Protein AF-A0A498F2D4-F1 (afdb_monomer_lite)

Secondary structure (DSSP, 8-state):
-PEEEEEEEEEEE-SSEEEEEEEEEEE-TTT--EEEEEEEEEEEE-B-TTS-B-PPPP----HHHHHHHHHHHHHHS-----

Foldseek 3Di:
DWDKD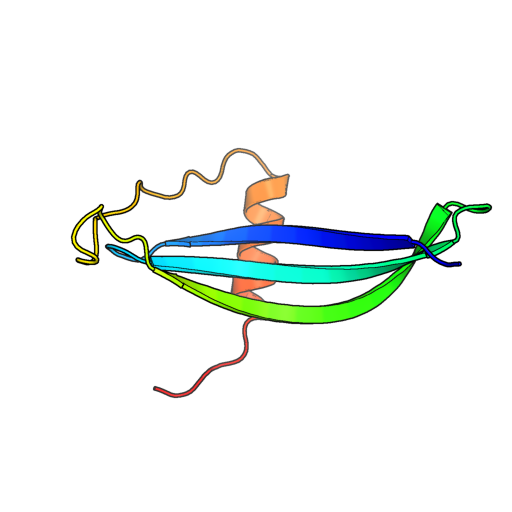KDKDFLADDQFKTKMKIWIWTADPVPRDTDTDDIDIDIDGDADPVRHGHGDDGDDQDDDVSVVVNVVCVVPPDPPDD

Sequence (82 aa):
GDTCVVESYVYAVGRTSLRTRIRAYRESPRTGERELTTESYFVFVAVDADGNPTPVPELEVAGERCRELRDEALAAEPDEGR

Structure (mmCIF, N/CA/C/O backbone):
data_AF-A0A498F2D4-F1
#
_entry.id   AF-A0A498F2D4-F1
#
loop_
_atom_site.group_PDB
_atom_site.id
_atom_site.type_symbol
_atom_site.label_atom_id
_atom_site.label_alt_id
_atom_site.label_comp_id
_atom_site.label_asym_id
_atom_site.label_entity_id
_atom_site.label_seq_id
_atom_site.pdbx_PDB_ins_code
_atom_site.Cartn_x
_atom_site.Cartn_y
_atom_site.Cartn_z
_atom_site.occupancy
_atom_site.B_iso_or_equiv
_atom_site.auth_seq_id
_atom_site.auth_comp_id
_atom_site.auth_asym_id
_atom_site.auth_atom_id
_atom_site.pdbx_PDB_model_num
ATOM 1 N N . GLY A 1 1 ? -0.363 5.382 -27.782 1.00 77.25 1 GLY A N 1
ATOM 2 C CA . GLY A 1 1 ? -0.706 5.713 -26.393 1.00 77.25 1 GLY A CA 1
ATOM 3 C C . GLY A 1 1 ? 0.210 4.923 -25.501 1.00 77.25 1 GLY A C 1
ATOM 4 O O . GLY A 1 1 ? 0.584 3.824 -25.900 1.00 77.25 1 GLY A O 1
ATOM 5 N N . ASP A 1 2 ? 0.582 5.493 -24.365 1.00 85.56 2 ASP A N 1
ATOM 6 C CA . ASP A 1 2 ? 1.364 4.801 -23.340 1.00 85.56 2 ASP A CA 1
ATOM 7 C C . ASP A 1 2 ? 0.421 4.186 -22.300 1.00 85.56 2 ASP A C 1
ATOM 9 O O . ASP A 1 2 ? -0.710 4.656 -22.139 1.00 85.56 2 ASP A O 1
ATOM 13 N N . THR A 1 3 ? 0.873 3.139 -21.612 1.00 95.38 3 THR A N 1
ATOM 14 C CA . THR A 1 3 ? 0.110 2.489 -20.540 1.00 95.38 3 THR A CA 1
ATOM 15 C C . THR A 1 3 ? 0.462 3.143 -19.206 1.00 95.38 3 THR A C 1
ATOM 17 O O . THR A 1 3 ? 1.635 3.353 -18.909 1.00 95.38 3 THR A O 1
ATOM 20 N N . CYS A 1 4 ? -0.541 3.461 -18.385 1.00 96.12 4 CYS A N 1
ATOM 21 C CA . CYS A 1 4 ? -0.318 3.836 -16.990 1.00 96.12 4 CYS A CA 1
ATOM 22 C C . CYS A 1 4 ? -0.390 2.575 -16.125 1.00 96.12 4 CYS A C 1
ATOM 24 O O . CYS A 1 4 ? -1.436 1.926 -16.074 1.00 96.12 4 CYS A O 1
ATOM 26 N N . VAL A 1 5 ? 0.712 2.231 -15.461 1.00 96.88 5 VAL A N 1
ATOM 27 C CA . VAL A 1 5 ? 0.768 1.135 -14.489 1.00 96.88 5 VAL A CA 1
ATOM 28 C C . VAL A 1 5 ? 0.773 1.743 -13.098 1.00 96.88 5 VAL A C 1
ATOM 30 O O . VAL A 1 5 ? 1.625 2.570 -12.787 1.00 96.88 5 VAL A O 1
ATOM 33 N N . VAL A 1 6 ? -0.169 1.329 -12.257 1.00 97.00 6 VAL A N 1
ATOM 34 C CA . VAL A 1 6 ? -0.231 1.755 -10.859 1.00 97.00 6 VAL A CA 1
ATOM 35 C C . VAL A 1 6 ? 0.077 0.559 -9.979 1.00 97.00 6 VAL A C 1
ATOM 37 O O . VAL A 1 6 ? -0.607 -0.460 -10.043 1.00 97.00 6 VAL A O 1
ATOM 40 N N . GLU A 1 7 ? 1.100 0.70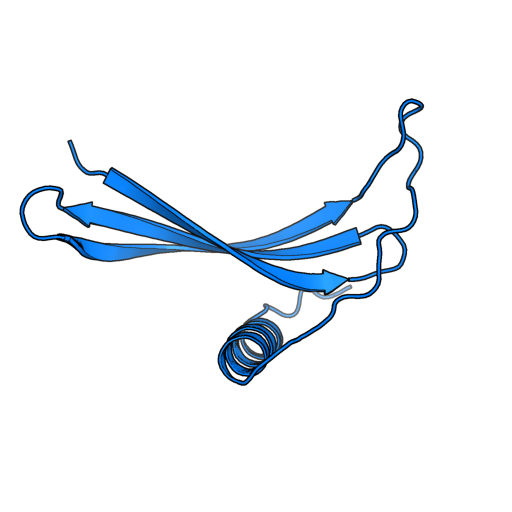0 -9.147 1.00 96.62 7 GLU A N 1
ATOM 41 C CA . GLU A 1 7 ? 1.436 -0.260 -8.106 1.00 96.62 7 GLU A CA 1
ATOM 42 C C . GLU A 1 7 ? 1.120 0.362 -6.750 1.00 96.62 7 GLU A C 1
ATOM 44 O O . GLU A 1 7 ? 1.523 1.490 -6.458 1.00 96.62 7 GLU A O 1
ATOM 49 N N . SER A 1 8 ? 0.395 -0.370 -5.910 1.00 96.94 8 SER A N 1
ATOM 50 C CA . SER A 1 8 ? 0.049 0.089 -4.572 1.00 96.94 8 SER A CA 1
ATOM 51 C C . SER A 1 8 ? 0.084 -1.041 -3.559 1.00 96.94 8 SER A C 1
ATOM 53 O O . SER A 1 8 ? -0.112 -2.211 -3.889 1.00 96.94 8 SER A O 1
ATOM 55 N N . TYR A 1 9 ? 0.370 -0.678 -2.313 1.00 97.31 9 TYR A N 1
ATOM 56 C CA . TYR A 1 9 ? 0.381 -1.612 -1.197 1.00 97.31 9 TYR A CA 1
ATOM 57 C C . TYR A 1 9 ? 0.132 -0.887 0.128 1.00 97.31 9 TYR A C 1
ATOM 59 O O . TYR A 1 9 ? 0.541 0.263 0.321 1.00 97.31 9 TYR A O 1
ATOM 67 N N . VAL A 1 10 ? -0.544 -1.576 1.048 1.00 97.44 10 VAL A N 1
ATOM 68 C CA . VAL A 1 10 ? -0.755 -1.114 2.424 1.00 97.44 10 VAL A CA 1
ATOM 69 C C . VAL A 1 10 ? 0.504 -1.417 3.232 1.00 97.44 10 VAL A C 1
ATOM 71 O O . VAL A 1 10 ? 0.977 -2.551 3.227 1.00 97.44 10 VAL A O 1
ATOM 74 N N . TYR A 1 11 ? 1.048 -0.418 3.927 1.00 97.25 11 TYR A N 1
ATOM 75 C CA . TYR A 1 11 ? 2.255 -0.576 4.757 1.00 97.25 11 TYR A CA 1
ATOM 76 C C . TYR A 1 11 ? 1.997 -0.368 6.254 1.00 97.25 11 TYR A C 1
ATOM 78 O O . TYR A 1 11 ? 2.820 -0.762 7.085 1.00 97.25 11 TYR A O 1
ATOM 86 N N . ALA A 1 12 ? 0.852 0.213 6.620 1.00 96.94 12 ALA A N 1
ATOM 87 C CA . ALA A 1 12 ? 0.419 0.335 8.005 1.00 96.94 12 ALA A CA 1
ATOM 88 C C . ALA A 1 12 ? -1.107 0.462 8.108 1.00 96.94 12 ALA A C 1
ATOM 90 O O . ALA A 1 12 ? -1.771 0.925 7.181 1.00 96.94 12 ALA A O 1
ATOM 91 N N . VAL A 1 13 ? -1.654 0.068 9.258 1.00 97.75 13 VAL A N 1
ATOM 92 C CA . VAL A 1 13 ? -3.084 0.166 9.570 1.00 97.75 13 VAL A CA 1
ATOM 93 C C . VAL A 1 13 ? -3.284 0.842 10.923 1.00 97.75 13 VAL A C 1
ATOM 95 O O . VAL A 1 13 ? -2.525 0.608 11.863 1.00 97.75 13 VAL A O 1
ATOM 98 N N . GLY A 1 14 ? -4.278 1.724 11.001 1.00 96.19 14 GLY A N 1
ATOM 99 C CA . GLY A 1 14 ? -4.814 2.250 12.252 1.00 96.19 14 GLY A CA 1
ATOM 100 C C . GLY A 1 14 ? -6.015 1.424 12.712 1.00 96.19 14 GLY A C 1
ATOM 101 O O . GLY A 1 14 ? -6.256 0.328 12.219 1.00 96.19 14 GLY A O 1
ATOM 102 N N . ARG A 1 15 ? -6.832 1.968 13.624 1.00 97.31 15 ARG A N 1
ATOM 103 C CA . ARG A 1 15 ? -8.064 1.284 14.061 1.00 97.31 15 ARG A CA 1
ATOM 104 C C . ARG A 1 15 ? -9.053 1.104 12.909 1.00 97.31 15 ARG A C 1
ATOM 106 O O . ARG A 1 15 ? -9.634 0.039 12.781 1.00 97.31 15 ARG A O 1
ATOM 113 N N . THR A 1 16 ? -9.266 2.148 12.110 1.00 98.25 16 THR A N 1
ATOM 114 C CA . THR A 1 16 ? -10.250 2.178 11.010 1.00 98.25 16 THR A CA 1
ATOM 115 C C . THR A 1 16 ? -9.634 2.658 9.696 1.00 98.25 16 THR A C 1
ATOM 117 O O . THR A 1 16 ? -10.360 2.952 8.751 1.00 98.25 16 THR A O 1
ATOM 120 N N . SER A 1 17 ? -8.310 2.823 9.640 1.00 97.50 17 SER A N 1
ATOM 121 C CA . SER A 1 17 ? -7.617 3.461 8.521 1.00 97.50 17 SER A CA 1
ATOM 122 C C . SER A 1 17 ? -6.481 2.610 7.966 1.00 97.50 17 SER A C 1
ATOM 124 O O . SER A 1 17 ? -5.886 1.808 8.683 1.00 97.50 17 SER A O 1
ATOM 126 N N . LEU A 1 18 ? -6.172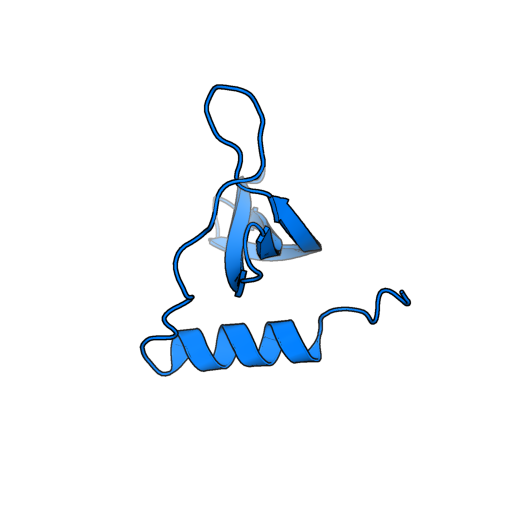 2.806 6.686 1.00 97.31 18 LEU A N 1
ATOM 127 C CA . LEU A 1 18 ? -5.102 2.133 5.953 1.00 97.31 18 LEU A CA 1
ATOM 128 C C . LEU A 1 18 ? -4.146 3.186 5.395 1.00 97.31 18 LEU A C 1
ATOM 130 O O . LEU A 1 18 ? -4.584 4.103 4.700 1.00 97.31 18 LEU A O 1
ATOM 134 N N . ARG A 1 19 ? -2.847 3.037 5.651 1.00 97.50 19 ARG A N 1
ATOM 135 C CA . ARG A 1 19 ? -1.792 3.836 5.019 1.00 97.50 19 ARG A CA 1
ATOM 136 C C . ARG A 1 19 ? -1.262 3.074 3.808 1.00 97.50 19 ARG A C 1
ATOM 138 O O . ARG A 1 19 ? -0.815 1.931 3.937 1.00 97.50 19 ARG A O 1
ATOM 145 N N . THR A 1 20 ? -1.370 3.685 2.633 1.00 97.69 20 THR A N 1
ATOM 146 C CA . THR A 1 20 ? -1.088 3.055 1.336 1.00 97.69 20 THR A CA 1
ATOM 147 C C . THR A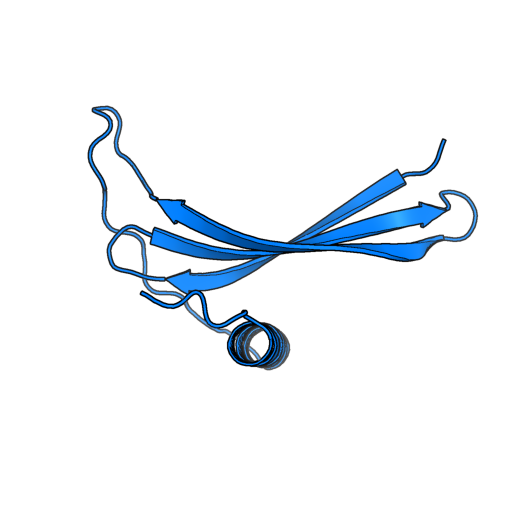 1 20 ? -0.080 3.883 0.561 1.00 97.69 20 THR A C 1
ATOM 149 O O . THR A 1 20 ? -0.275 5.086 0.393 1.00 97.69 20 THR A O 1
ATOM 152 N N . ARG A 1 21 ? 0.979 3.244 0.060 1.00 97.69 21 ARG A N 1
ATOM 153 C CA . ARG A 1 21 ? 1.898 3.879 -0.888 1.00 97.69 21 ARG A CA 1
ATOM 154 C C . ARG A 1 21 ? 1.435 3.545 -2.295 1.00 97.69 21 ARG A C 1
ATOM 156 O O . ARG A 1 21 ? 1.100 2.394 -2.573 1.00 97.69 21 ARG A O 1
ATOM 163 N N . ILE A 1 22 ? 1.405 4.546 -3.164 1.00 97.62 22 ILE A N 1
ATOM 164 C CA . ILE A 1 22 ? 0.971 4.418 -4.554 1.00 97.62 22 ILE A CA 1
ATOM 165 C C . ILE A 1 22 ? 2.086 4.949 -5.449 1.00 97.62 22 ILE A C 1
ATOM 167 O O . ILE A 1 22 ? 2.564 6.064 -5.245 1.00 97.62 22 ILE A O 1
ATOM 171 N N . ARG A 1 23 ? 2.494 4.152 -6.438 1.00 97.31 23 ARG A N 1
ATOM 172 C CA . ARG A 1 23 ? 3.495 4.503 -7.449 1.00 97.31 23 ARG A CA 1
ATOM 173 C C . ARG A 1 23 ? 2.873 4.349 -8.828 1.00 97.31 23 ARG A C 1
ATOM 175 O O . ARG A 1 23 ? 2.368 3.278 -9.161 1.00 97.31 23 ARG A O 1
ATOM 182 N N . ALA A 1 24 ? 2.888 5.420 -9.611 1.00 97.75 24 ALA A N 1
ATOM 183 C CA . ALA A 1 24 ? 2.399 5.415 -10.979 1.00 97.75 24 ALA A CA 1
ATOM 184 C C . ALA A 1 24 ? 3.577 5.460 -11.951 1.00 97.75 24 ALA A C 1
ATOM 186 O O . ALA A 1 24 ? 4.507 6.253 -11.798 1.00 97.75 24 ALA A O 1
ATOM 187 N N . TYR A 1 25 ? 3.512 4.609 -12.965 1.00 97.81 25 TYR A N 1
ATOM 188 C CA . TYR A 1 25 ? 4.530 4.460 -13.988 1.00 97.81 25 TYR A CA 1
ATOM 189 C C . TYR A 1 25 ? 3.921 4.687 -15.362 1.00 97.81 25 TYR A C 1
ATOM 191 O O . TYR A 1 25 ? 2.810 4.238 -15.655 1.00 97.81 25 TYR A O 1
ATOM 199 N N . ARG A 1 26 ? 4.691 5.328 -16.233 1.00 97.19 26 ARG A N 1
ATOM 200 C CA . ARG A 1 26 ? 4.466 5.287 -17.673 1.00 97.19 26 ARG A CA 1
ATOM 201 C C . ARG A 1 26 ? 5.166 4.046 -18.214 1.00 97.19 26 ARG A C 1
ATOM 203 O O . ARG A 1 26 ? 6.365 3.887 -18.010 1.00 97.19 26 ARG A O 1
ATOM 210 N N . GLU A 1 27 ? 4.429 3.186 -18.901 1.00 97.31 27 GLU A N 1
ATOM 211 C CA . GLU A 1 27 ? 4.944 1.969 -19.524 1.00 97.31 27 GLU A CA 1
ATOM 212 C C . GLU A 1 27 ? 4.804 2.042 -21.050 1.00 97.31 27 GLU A C 1
ATOM 214 O O . GLU A 1 27 ? 3.727 2.335 -21.583 1.00 97.31 27 GLU A O 1
ATOM 219 N N . SER A 1 28 ? 5.900 1.755 -21.757 1.00 95.06 28 SER A N 1
ATOM 220 C CA . SER A 1 28 ? 5.906 1.578 -23.211 1.00 95.06 28 SER A CA 1
ATOM 221 C C . SER A 1 28 ? 5.293 0.219 -23.571 1.00 95.06 28 SER A C 1
ATOM 223 O O . SER A 1 28 ? 5.902 -0.813 -23.284 1.00 95.06 28 SER A O 1
ATOM 225 N N . PRO A 1 29 ? 4.155 0.159 -24.289 1.00 90.00 29 PRO A N 1
ATOM 226 C CA . PRO A 1 29 ? 3.500 -1.117 -24.597 1.00 90.00 29 PRO A CA 1
ATOM 227 C C . PRO A 1 29 ? 4.310 -2.024 -25.534 1.00 90.00 29 PRO A C 1
ATOM 229 O O . PRO A 1 29 ? 4.006 -3.204 -25.674 1.00 90.00 29 PRO A O 1
ATOM 232 N N . ARG A 1 30 ? 5.300 -1.462 -26.242 1.00 93.00 30 ARG A N 1
ATOM 233 C CA . ARG A 1 30 ? 6.118 -2.194 -27.221 1.00 93.00 30 ARG A CA 1
ATOM 234 C C . ARG A 1 30 ? 7.373 -2.800 -26.605 1.00 93.00 30 ARG A C 1
ATOM 236 O O . ARG A 1 30 ? 7.812 -3.844 -27.071 1.00 93.00 30 ARG A O 1
ATOM 243 N N . THR A 1 31 ? 7.961 -2.125 -25.618 1.00 94.31 31 THR A N 1
ATOM 244 C CA . THR A 1 31 ? 9.242 -2.521 -25.006 1.00 94.31 31 THR A CA 1
ATOM 245 C C . THR A 1 31 ? 9.080 -3.029 -23.576 1.00 94.31 31 THR A C 1
ATOM 247 O O . THR A 1 31 ? 9.947 -3.748 -23.097 1.00 94.31 31 THR A O 1
ATOM 250 N N . GLY A 1 32 ? 7.981 -2.685 -22.898 1.00 92.25 32 GLY A N 1
ATOM 251 C CA . GLY A 1 32 ? 7.767 -2.974 -21.478 1.00 92.25 32 GLY A CA 1
ATOM 252 C C . GLY A 1 32 ? 8.573 -2.076 -20.535 1.00 92.25 32 GLY A C 1
ATOM 253 O O . GLY A 1 32 ? 8.536 -2.276 -19.325 1.00 92.25 32 GLY A O 1
ATOM 254 N N . GLU A 1 33 ? 9.307 -1.090 -21.059 1.00 95.38 33 GLU A N 1
ATOM 255 C CA . GLU A 1 33 ? 10.071 -0.151 -20.237 1.00 95.38 33 GLU A CA 1
ATOM 256 C C . GLU A 1 33 ? 9.131 0.714 -19.397 1.00 95.38 33 GLU A C 1
ATOM 258 O O . GLU A 1 33 ? 8.153 1.259 -19.919 1.00 95.38 33 GLU A O 1
ATOM 263 N N . ARG A 1 34 ? 9.454 0.842 -18.104 1.00 96.00 34 ARG A N 1
ATOM 264 C CA . ARG A 1 34 ? 8.694 1.612 -17.115 1.00 96.00 34 ARG A CA 1
ATOM 265 C C . ARG A 1 34 ? 9.506 2.785 -16.594 1.00 96.00 34 ARG A C 1
ATOM 267 O O . ARG A 1 34 ? 10.655 2.620 -16.194 1.00 96.00 34 ARG A O 1
ATOM 274 N N . GLU A 1 35 ? 8.863 3.939 -16.514 1.00 96.62 35 GLU A N 1
ATOM 275 C CA . GLU A 1 35 ? 9.400 5.158 -15.913 1.00 96.62 35 GLU A CA 1
ATOM 276 C C . GLU A 1 35 ? 8.454 5.623 -14.802 1.00 96.62 35 GLU A C 1
ATOM 278 O O . GLU A 1 35 ? 7.252 5.766 -15.040 1.00 96.62 35 GLU A O 1
ATOM 283 N N . LEU A 1 36 ? 8.971 5.825 -13.583 1.00 97.06 36 LEU A N 1
ATOM 284 C CA . LEU A 1 36 ? 8.179 6.351 -12.466 1.00 97.06 36 LEU A CA 1
ATOM 285 C C . LEU A 1 36 ? 7.794 7.801 -12.768 1.00 97.06 36 LEU A C 1
ATOM 287 O O . LEU A 1 36 ? 8.665 8.637 -12.988 1.00 97.06 36 LEU A O 1
ATOM 291 N N . THR A 1 37 ? 6.500 8.102 -12.750 1.00 97.00 37 THR A N 1
ATOM 292 C CA . THR A 1 37 ? 5.991 9.451 -13.029 1.00 97.00 37 THR A CA 1
ATOM 293 C C . THR A 1 37 ? 5.629 10.194 -11.756 1.00 97.00 37 THR A C 1
ATOM 295 O O . THR A 1 37 ? 5.896 11.387 -11.634 1.00 97.00 37 THR A O 1
ATOM 298 N N . THR A 1 38 ? 5.014 9.503 -10.799 1.00 95.12 38 THR A N 1
ATOM 299 C CA . THR A 1 38 ? 4.636 10.081 -9.514 1.00 95.12 38 THR A CA 1
ATOM 300 C C . THR A 1 38 ? 4.517 9.001 -8.450 1.00 95.12 38 THR A C 1
ATOM 302 O O . THR A 1 38 ? 4.186 7.846 -8.733 1.00 95.12 38 THR A O 1
ATOM 305 N N . GLU A 1 39 ? 4.779 9.394 -7.211 1.00 95.94 39 GLU A N 1
ATOM 306 C CA . GLU A 1 39 ? 4.523 8.588 -6.031 1.00 95.94 39 GLU A CA 1
ATOM 307 C C . GLU A 1 39 ? 3.824 9.421 -4.963 1.00 95.94 39 GLU A C 1
ATOM 309 O O . GLU A 1 39 ? 3.930 10.649 -4.932 1.00 95.94 39 GLU A O 1
ATOM 314 N N . SER A 1 40 ? 3.053 8.758 -4.109 1.00 96.06 40 SER A N 1
ATOM 315 C CA . SER A 1 40 ? 2.267 9.420 -3.072 1.00 96.06 40 SER A CA 1
ATOM 316 C C . SER A 1 40 ? 1.901 8.457 -1.946 1.00 96.06 40 SER A C 1
ATOM 318 O O . SER A 1 40 ? 1.859 7.236 -2.135 1.00 96.06 40 SER A O 1
ATOM 320 N N . TYR A 1 41 ? 1.584 9.031 -0.787 1.00 96.56 41 TYR A N 1
ATOM 321 C CA . TYR A 1 41 ? 1.150 8.330 0.418 1.00 96.56 41 TYR A CA 1
ATOM 322 C C . TYR A 1 41 ? -0.282 8.750 0.736 1.00 96.56 41 TYR A C 1
ATOM 324 O O . TYR A 1 41 ? -0.599 9.935 0.749 1.00 96.56 41 TYR A O 1
ATOM 332 N N . PHE A 1 42 ? -1.162 7.773 0.930 1.00 96.00 42 PHE A N 1
ATOM 333 C CA . PHE A 1 42 ? -2.588 7.998 1.140 1.00 96.00 42 PHE A CA 1
ATOM 334 C C . PHE A 1 42 ? -3.052 7.355 2.440 1.00 96.00 42 PHE A C 1
ATOM 336 O O . PHE A 1 42 ? -2.659 6.230 2.763 1.00 96.00 42 PHE A O 1
ATOM 343 N N . VAL A 1 43 ? -3.970 8.033 3.128 1.00 96.62 43 VAL A N 1
ATOM 344 C CA . VAL A 1 43 ? -4.743 7.467 4.235 1.00 96.62 43 VAL A CA 1
ATOM 345 C C . VAL A 1 43 ? -6.167 7.208 3.757 1.00 96.62 43 VAL A C 1
ATOM 347 O O . VAL A 1 43 ? -6.904 8.134 3.431 1.00 96.62 43 VAL A O 1
ATOM 350 N N . PHE A 1 44 ? -6.566 5.941 3.741 1.00 97.00 44 PHE A N 1
ATOM 351 C CA . PHE A 1 44 ? -7.949 5.530 3.509 1.00 97.00 44 PHE A CA 1
ATOM 352 C C . PHE A 1 44 ? -8.631 5.220 4.839 1.00 97.00 44 PHE A C 1
ATOM 354 O O . PHE A 1 44 ? -7.972 4.774 5.775 1.00 97.00 44 PHE A O 1
ATOM 361 N N . VAL A 1 45 ? -9.947 5.420 4.926 1.00 98.12 45 VAL A N 1
ATOM 362 C CA . VAL A 1 45 ? -10.759 5.082 6.107 1.00 98.12 45 VAL A CA 1
ATOM 363 C C . VAL A 1 45 ? -11.851 4.105 5.689 1.00 98.12 45 VAL A C 1
ATOM 365 O O . VAL A 1 45 ? -12.587 4.371 4.741 1.00 98.12 45 VAL A O 1
ATOM 368 N N . ALA A 1 46 ? -11.950 2.975 6.386 1.00 97.81 46 ALA A N 1
ATOM 369 C CA . ALA A 1 46 ? -13.030 2.020 6.193 1.00 97.81 46 ALA A CA 1
ATOM 370 C C . ALA A 1 46 ? -14.315 2.548 6.839 1.00 97.81 46 ALA A C 1
ATOM 372 O O . ALA A 1 46 ? -14.302 2.971 7.997 1.00 97.81 46 ALA A O 1
ATOM 373 N N . VAL A 1 47 ? -15.420 2.490 6.099 1.00 97.94 47 VAL A N 1
ATOM 374 C CA . VAL A 1 47 ? -16.750 2.921 6.549 1.00 97.94 47 VAL A CA 1
ATOM 375 C C . VAL A 1 47 ? -17.775 1.809 6.334 1.00 97.94 47 VAL A C 1
ATOM 377 O O . VAL A 1 47 ? -17.634 1.011 5.405 1.00 97.94 47 VAL A O 1
ATOM 380 N N . ASP A 1 48 ? -18.775 1.731 7.208 1.00 97.00 48 ASP A N 1
ATOM 381 C CA . ASP A 1 48 ? -19.922 0.834 7.054 1.00 97.00 48 ASP A CA 1
ATOM 382 C C . ASP A 1 48 ? -20.995 1.414 6.1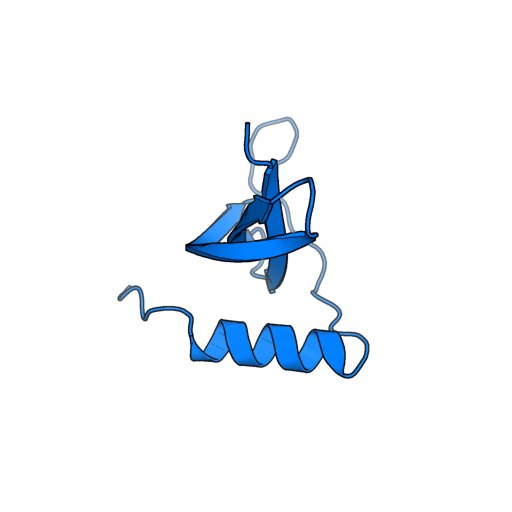08 1.00 97.00 48 ASP A C 1
ATOM 384 O O . ASP A 1 48 ? -20.811 2.466 5.491 1.00 97.00 48 ASP A O 1
ATOM 388 N N . ALA A 1 49 ? -22.122 0.709 5.963 1.00 97.38 49 ALA A N 1
ATOM 389 C CA . ALA A 1 49 ? -23.223 1.121 5.088 1.00 97.38 49 ALA A CA 1
ATOM 390 C C . ALA A 1 49 ? -23.894 2.440 5.519 1.00 97.38 49 ALA A C 1
ATOM 392 O O . ALA A 1 49 ? -24.476 3.124 4.679 1.00 97.38 49 ALA A O 1
ATOM 393 N N . ASP A 1 50 ? -23.783 2.802 6.799 1.00 97.00 50 ASP A N 1
ATOM 394 C CA . ASP A 1 50 ? -24.316 4.040 7.370 1.00 97.00 50 ASP A CA 1
ATOM 395 C C . ASP A 1 50 ? -23.283 5.185 7.320 1.00 97.00 50 ASP A C 1
ATOM 397 O O . ASP A 1 50 ? -23.567 6.311 7.733 1.00 97.00 50 ASP A O 1
ATOM 401 N N . GLY A 1 51 ? -22.082 4.916 6.794 1.00 96.31 51 GLY A N 1
ATOM 402 C CA . GLY A 1 51 ? -20.986 5.873 6.678 1.00 96.31 51 GLY A CA 1
ATOM 403 C C . GLY A 1 51 ? -20.144 6.030 7.947 1.00 96.31 51 GLY A C 1
ATOM 404 O O . GLY A 1 51 ? -19.309 6.936 8.004 1.00 96.31 51 GLY A O 1
ATOM 405 N N . ASN A 1 52 ? -20.319 5.177 8.963 1.00 97.81 52 ASN A N 1
ATOM 406 C CA . ASN A 1 52 ? -19.538 5.257 10.198 1.00 97.81 52 ASN A CA 1
ATOM 407 C C . ASN A 1 52 ? -18.189 4.532 10.056 1.00 97.81 52 ASN A C 1
ATOM 409 O O . ASN A 1 52 ? -18.132 3.459 9.450 1.00 97.81 52 ASN A O 1
ATOM 413 N N . PRO A 1 53 ? -17.092 5.055 10.645 1.00 98.06 53 PRO A N 1
ATOM 414 C CA . PRO A 1 53 ? -15.797 4.383 10.617 1.00 98.06 53 PRO A CA 1
ATOM 415 C C . PRO A 1 53 ? -15.839 3.000 11.278 1.00 98.06 53 PRO A C 1
ATOM 417 O O . PRO A 1 53 ? -16.145 2.878 12.468 1.00 98.06 53 PRO A O 1
ATOM 420 N N . THR A 1 54 ? -15.447 1.968 10.532 1.00 98.06 54 THR A N 1
ATOM 421 C CA . THR A 1 54 ? -15.444 0.575 11.000 1.00 98.06 54 THR A CA 1
ATOM 422 C C . THR A 1 54 ? -14.018 0.047 11.187 1.00 98.06 54 THR A C 1
ATOM 424 O O . THR A 1 54 ? -13.116 0.457 10.447 1.00 98.06 54 THR A O 1
ATOM 427 N N . PRO A 1 55 ? -13.759 -0.829 12.179 1.00 98.06 55 PRO A N 1
ATOM 428 C CA . PRO A 1 55 ? -12.442 -1.415 12.364 1.00 98.06 55 PRO A CA 1
ATOM 429 C C . PRO A 1 55 ? -11.930 -2.166 11.132 1.00 98.06 55 PRO A C 1
ATOM 431 O O . PRO A 1 55 ? -12.693 -2.860 10.460 1.00 98.06 55 PRO A O 1
ATOM 434 N N . VAL A 1 56 ? -10.627 -2.054 10.874 1.00 97.75 56 VAL A N 1
ATOM 435 C CA . VAL A 1 56 ? -9.927 -2.840 9.847 1.00 97.75 56 VAL A CA 1
ATOM 436 C C . VAL A 1 56 ? -9.135 -3.984 10.492 1.00 97.75 56 VAL A C 1
ATOM 438 O O . VAL A 1 56 ? -8.736 -3.860 11.652 1.00 97.75 56 VAL A O 1
ATOM 441 N N . PRO A 1 57 ? -8.898 -5.100 9.777 1.00 96.38 57 PRO A N 1
ATOM 442 C CA . PRO A 1 57 ? -8.017 -6.162 10.258 1.00 96.38 57 PRO A CA 1
ATOM 443 C C . PRO A 1 57 ? -6.584 -5.670 10.495 1.00 96.38 57 PRO A C 1
ATOM 445 O O . PRO A 1 57 ? -6.129 -4.714 9.862 1.00 96.38 57 PRO A O 1
ATOM 448 N N . GLU A 1 58 ? -5.855 -6.366 11.368 1.00 95.38 58 GLU A N 1
ATOM 449 C CA . GLU A 1 58 ? -4.418 -6.145 11.532 1.00 95.38 58 GLU A CA 1
ATOM 450 C C . GLU A 1 58 ? -3.662 -6.484 10.239 1.00 95.38 58 GLU A C 1
ATOM 452 O O . GLU A 1 58 ? -4.017 -7.414 9.510 1.00 95.38 58 GLU A O 1
ATOM 457 N N . LEU A 1 59 ? -2.606 -5.720 9.951 1.00 95.38 59 LEU A N 1
ATOM 458 C CA . LEU A 1 59 ? -1.779 -5.943 8.770 1.00 95.38 59 LEU A CA 1
ATOM 459 C C . LEU A 1 59 ? -0.781 -7.072 9.020 1.00 95.38 59 LEU A C 1
ATOM 461 O O . LEU A 1 59 ? 0.197 -6.896 9.749 1.00 95.38 59 LEU A O 1
ATOM 465 N N . GLU A 1 60 ? -0.981 -8.201 8.349 1.00 96.12 60 GLU A N 1
ATOM 466 C CA . GLU A 1 60 ? 0.018 -9.262 8.287 1.00 96.12 60 GLU A CA 1
ATOM 467 C C . GLU A 1 60 ? 1.090 -8.933 7.236 1.00 96.12 60 GLU A C 1
ATOM 469 O O . GLU A 1 60 ? 0.796 -8.706 6.062 1.00 96.12 60 GLU A O 1
ATOM 474 N N . VAL A 1 61 ? 2.359 -8.928 7.651 1.00 95.31 61 VAL A N 1
ATOM 475 C CA . VAL A 1 61 ? 3.511 -8.664 6.774 1.00 95.31 61 VAL A CA 1
ATOM 476 C C . VAL A 1 61 ? 4.260 -9.975 6.532 1.00 95.31 61 VAL A C 1
ATOM 478 O O . VAL A 1 61 ? 5.253 -10.285 7.197 1.00 95.31 61 VAL A O 1
ATOM 481 N N . ALA A 1 62 ? 3.750 -10.775 5.595 1.00 93.69 62 ALA A N 1
ATOM 482 C CA . ALA A 1 62 ? 4.259 -12.115 5.322 1.00 93.69 62 ALA A CA 1
ATOM 483 C C . ALA A 1 62 ? 5.402 -12.114 4.290 1.00 93.69 62 ALA A C 1
ATOM 485 O O . ALA A 1 62 ? 5.276 -11.598 3.183 1.00 93.69 62 ALA A O 1
ATOM 486 N N . GLY A 1 63 ? 6.519 -12.759 4.632 1.00 95.94 63 GLY A N 1
ATOM 487 C CA . GLY A 1 63 ? 7.669 -12.909 3.735 1.00 95.94 63 GLY A CA 1
ATOM 488 C C . GLY A 1 63 ? 8.607 -11.699 3.685 1.00 95.94 63 GLY A C 1
ATOM 489 O O . GLY A 1 63 ? 8.351 -10.645 4.261 1.00 95.94 63 GLY A O 1
ATOM 490 N N . GLU A 1 64 ? 9.746 -11.882 3.023 1.00 96.94 64 GLU A N 1
ATOM 491 C CA . GLU A 1 64 ? 10.806 -10.870 2.916 1.00 96.94 64 GLU A CA 1
ATOM 492 C C . GLU A 1 64 ? 10.351 -9.655 2.104 1.00 96.94 64 GLU A C 1
ATOM 494 O O . GLU A 1 64 ? 10.419 -8.529 2.589 1.00 96.94 64 GLU A O 1
ATOM 499 N N . ARG A 1 65 ? 9.748 -9.895 0.934 1.00 95.31 65 ARG A N 1
ATOM 500 C CA . ARG A 1 65 ? 9.283 -8.833 0.037 1.00 95.31 65 ARG A CA 1
ATOM 501 C C . ARG A 1 65 ? 8.314 -7.853 0.703 1.00 95.31 65 ARG A C 1
ATOM 503 O O . ARG A 1 65 ? 8.411 -6.649 0.484 1.00 95.31 65 ARG A O 1
ATOM 510 N N . CYS A 1 66 ? 7.373 -8.345 1.509 1.00 96.62 66 CYS A N 1
ATOM 511 C CA . CYS A 1 66 ? 6.419 -7.480 2.206 1.00 96.62 66 CYS A CA 1
ATOM 512 C C . CYS A 1 66 ? 7.093 -6.641 3.297 1.00 96.62 66 CYS A C 1
ATOM 514 O O . CYS A 1 66 ? 6.707 -5.489 3.487 1.00 96.62 66 CYS A O 1
ATOM 516 N N . ARG A 1 67 ? 8.103 -7.189 3.990 1.00 96.81 67 ARG A N 1
ATOM 517 C CA . ARG A 1 67 ? 8.876 -6.438 4.992 1.00 96.81 67 ARG A CA 1
ATOM 518 C C . ARG A 1 67 ? 9.665 -5.315 4.338 1.00 96.81 67 ARG A C 1
ATOM 520 O O . ARG A 1 67 ? 9.533 -4.180 4.769 1.00 96.81 67 ARG A O 1
ATOM 527 N N . GLU A 1 68 ? 10.370 -5.605 3.247 1.00 97.56 68 GLU A N 1
ATOM 528 C CA . GLU A 1 68 ? 11.104 -4.593 2.478 1.00 97.56 68 GLU A CA 1
ATOM 529 C C . GLU A 1 68 ? 10.193 -3.456 2.010 1.00 97.56 68 GLU A C 1
ATOM 531 O O . GLU A 1 68 ? 10.495 -2.289 2.235 1.00 97.56 68 GLU A O 1
ATOM 536 N N . LEU A 1 69 ? 9.053 -3.792 1.392 1.00 96.62 69 LEU A N 1
ATOM 537 C CA . LEU A 1 69 ? 8.096 -2.796 0.907 1.00 96.62 69 LEU A CA 1
ATOM 538 C C . LEU A 1 69 ? 7.570 -1.913 2.041 1.00 96.62 69 LEU A C 1
ATOM 540 O O . LEU A 1 69 ? 7.425 -0.699 1.861 1.00 96.62 69 LEU A O 1
ATOM 544 N N . ARG A 1 70 ? 7.281 -2.519 3.199 1.00 97.00 70 ARG A N 1
ATOM 545 C CA . ARG A 1 70 ? 6.825 -1.809 4.393 1.00 97.00 70 ARG A CA 1
ATOM 546 C C . ARG A 1 70 ? 7.907 -0.890 4.946 1.00 97.00 70 ARG A C 1
ATOM 548 O O . ARG A 1 70 ? 7.608 0.269 5.209 1.00 97.00 70 ARG A O 1
ATOM 555 N N . ASP A 1 71 ? 9.127 -1.383 5.107 1.00 96.69 71 ASP A N 1
ATOM 556 C CA . ASP A 1 71 ? 10.232 -0.614 5.678 1.00 96.69 71 ASP A CA 1
ATOM 557 C C . ASP A 1 71 ? 10.625 0.549 4.753 1.00 96.69 71 ASP A C 1
ATOM 559 O O . ASP A 1 71 ? 10.816 1.669 5.223 1.00 96.69 71 ASP A O 1
ATOM 563 N N . GLU A 1 72 ? 10.638 0.323 3.434 1.00 96.19 72 GLU A N 1
ATOM 564 C CA . GLU A 1 72 ? 10.842 1.370 2.426 1.00 96.19 72 GLU A CA 1
ATOM 565 C C . GLU A 1 72 ? 9.767 2.460 2.535 1.00 96.19 72 GLU A C 1
ATOM 567 O O . GLU A 1 72 ? 10.085 3.646 2.545 1.00 96.19 72 GLU A O 1
ATOM 572 N N . A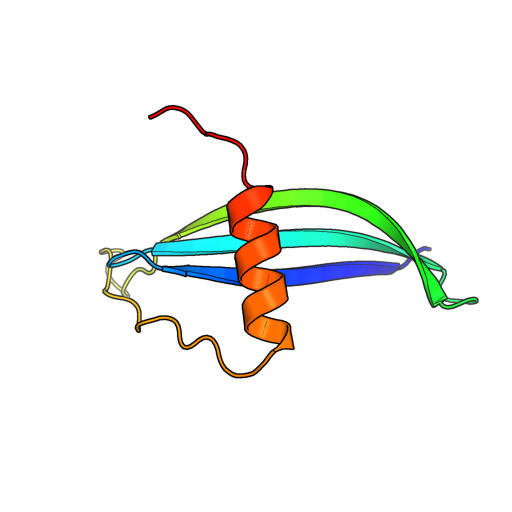LA A 1 73 ? 8.491 2.070 2.647 1.00 96.00 73 ALA A N 1
ATOM 573 C CA . ALA A 1 73 ? 7.396 3.026 2.779 1.00 96.00 73 ALA A CA 1
ATOM 574 C C . ALA A 1 73 ? 7.457 3.803 4.100 1.00 96.00 73 ALA A C 1
ATOM 576 O O . ALA A 1 73 ? 7.273 5.011 4.083 1.00 96.00 73 ALA A O 1
ATOM 577 N N . LEU A 1 74 ? 7.753 3.143 5.224 1.00 94.94 74 LEU A N 1
ATOM 578 C CA . LEU A 1 74 ? 7.888 3.802 6.528 1.00 94.94 74 LEU A CA 1
ATOM 579 C C . LEU A 1 74 ? 9.059 4.792 6.567 1.00 94.94 74 LEU A C 1
ATOM 581 O O . LEU A 1 74 ? 8.973 5.797 7.263 1.00 94.94 74 LEU A O 1
ATOM 585 N N . ALA A 1 75 ? 10.146 4.508 5.848 1.00 94.50 75 ALA A N 1
ATOM 586 C CA . ALA A 1 75 ? 11.315 5.380 5.789 1.00 94.50 75 ALA A CA 1
ATOM 587 C C . ALA A 1 75 ? 11.139 6.569 4.832 1.00 94.50 75 ALA A C 1
ATOM 589 O O . ALA A 1 75 ? 11.731 7.623 5.055 1.00 94.50 75 ALA A O 1
ATOM 590 N N . ALA A 1 76 ? 10.378 6.387 3.750 1.00 92.25 76 ALA A N 1
ATOM 591 C CA . ALA A 1 76 ? 10.200 7.390 2.702 1.00 92.25 76 ALA A CA 1
ATOM 592 C C . ALA A 1 76 ? 8.897 8.195 2.830 1.00 92.25 76 ALA A C 1
ATOM 594 O O . ALA A 1 76 ? 8.704 9.157 2.084 1.00 92.25 76 ALA A O 1
ATOM 595 N N . GLU A 1 77 ? 7.996 7.811 3.735 1.00 89.44 77 GLU A N 1
ATOM 596 C CA . GLU A 1 77 ? 6.801 8.588 4.026 1.00 89.44 77 GLU A CA 1
ATOM 597 C C . GLU A 1 77 ? 7.200 9.963 4.584 1.00 89.44 77 GLU A C 1
ATOM 599 O O . GLU A 1 77 ? 7.922 10.031 5.582 1.00 89.44 77 GLU A O 1
ATOM 604 N N . PRO A 1 78 ? 6.771 11.066 3.946 1.00 83.56 78 PRO A N 1
ATOM 605 C CA . PRO A 1 78 ? 7.082 12.394 4.440 1.00 83.56 78 PRO A CA 1
ATOM 606 C C . PRO A 1 78 ? 6.466 12.587 5.828 1.00 83.56 78 PRO A C 1
ATOM 608 O O . PRO A 1 78 ? 5.332 12.175 6.072 1.00 83.56 78 PRO A O 1
ATOM 611 N N . ASP A 1 79 ? 7.212 13.236 6.724 1.00 72.50 79 ASP A N 1
ATOM 612 C CA . ASP A 1 79 ? 6.695 13.699 8.012 1.00 72.50 79 ASP A CA 1
ATOM 613 C C . ASP A 1 79 ? 5.601 14.743 7.738 1.00 72.50 79 ASP A C 1
ATOM 615 O O . ASP A 1 79 ? 5.852 15.946 7.624 1.00 72.50 79 ASP A O 1
ATOM 619 N N . GLU A 1 80 ? 4.360 14.286 7.579 1.00 58.16 80 GLU A N 1
ATOM 620 C CA . GLU A 1 80 ? 3.199 15.157 7.658 1.00 58.16 80 GLU A CA 1
ATOM 621 C C . GLU A 1 80 ? 3.051 15.545 9.127 1.00 58.16 80 GLU A C 1
ATOM 623 O O . GLU A 1 80 ? 2.448 14.834 9.934 1.00 58.16 80 GLU A O 1
ATOM 628 N N . GLY A 1 81 ? 3.702 16.656 9.484 1.00 50.38 81 GLY A N 1
ATOM 629 C CA . GLY A 1 81 ? 3.593 17.278 10.793 1.00 50.38 81 GLY A CA 1
ATOM 630 C C . GLY A 1 81 ? 2.130 17.336 11.224 1.00 50.38 81 GLY A C 1
ATOM 631 O O . GLY A 1 81 ? 1.300 17.949 10.556 1.00 50.38 81 GLY A O 1
ATOM 632 N N . ARG A 1 82 ? 1.839 16.653 12.329 1.00 42.56 82 ARG A N 1
ATOM 633 C CA . ARG A 1 82 ? 0.568 16.743 13.044 1.00 42.56 82 ARG A CA 1
ATOM 634 C C . ARG A 1 82 ? 0.309 18.163 13.534 1.00 42.56 82 ARG A C 1
ATOM 636 O O . ARG A 1 82 ? 1.250 18.744 14.123 1.00 42.56 82 ARG A O 1
#

pLDDT: mean 93.86, std 9.49, range [42.56, 98.25]

Radius of gyration: 15.55 Å; chains: 1; bounding box: 36×30×41 Å